Protein AF-0000000078796132 (afdb_homodimer)

Organism: Cecembia lonarensis (strain CCUG 58316 / KCTC 22772 / LW9) (NCBI:txid1225176)

Sequence (136 aa):
MKVTAIIPQELIEEAMELSKADTITEALKVALVSYIRSQKLKQIGTSIMSEPLEFKYSAQELRDLNRRMKVTAIIPQELIEEAMELSKADTITEALKVALVSYIRSQKLKQIGTSIMSEPLEFKYSAQELRDLNRR

Foldseek 3Di:
DDDDDDDDPVVQVVLCVVVVPPDSVVSVVVVVVVVVVVVVVVVVVVVCVVVVVVVVVVVVVVVVVVVD/DDDDDDDDPVVQVVLCVVVVPPDSVVSVVVVVVVVVVVVVVVVVVVVCVVVVVVVVVVVVVVVVVVVD

Solvent-accessible surface area (backbone atoms only — not comparable to full-atom values): 7249 Å² total; per-residue (Å²): 72,83,43,73,30,72,41,56,58,68,61,53,51,50,39,21,63,75,66,67,37,94,41,67,39,52,27,51,48,52,16,43,53,50,36,47,52,51,52,53,48,50,52,50,50,53,50,46,62,69,38,43,60,58,54,49,48,50,51,47,51,51,50,56,54,65,73,92,72,84,43,74,32,70,42,59,58,68,61,52,53,49,38,22,62,75,66,67,36,93,43,66,38,52,28,49,49,52,16,43,53,50,36,48,51,52,51,53,47,50,51,49,50,51,51,48,62,70,38,43,61,58,53,48,48,48,51,48,50,51,51,56,55,66,71,94

Radius of gyration: 21.9 Å; Cα contacts (8 Å, |Δi|>4): 114; chains: 2; bounding box: 31×66×57 Å

pLDDT: mean 84.92, std 14.35, range [54.41, 98.0]

InterPro domains:
  IPR019239 Bacterial antitoxin of type II TA system, VapB [PF09957] (1-43)

Structure (mmCIF, N/CA/C/O backbone):
data_AF-0000000078796132-model_v1
#
loop_
_entity.id
_entity.type
_entity.pdbx_description
1 polymer 'DUF2191 domain-containing protein'
#
loop_
_atom_site.group_PDB
_atom_site.id
_atom_site.type_symbol
_atom_site.label_atom_id
_atom_site.label_alt_id
_atom_site.label_comp_id
_atom_site.label_asym_id
_atom_site.label_entity_id
_atom_site.label_seq_id
_atom_site.pdbx_PDB_ins_code
_atom_site.Cartn_x
_atom_site.Cartn_y
_atom_site.Cartn_z
_atom_site.occupancy
_atom_site.B_iso_or_equiv
_atom_site.auth_seq_id
_atom_site.auth_comp_id
_atom_site.auth_asym_id
_atom_site.auth_atom_id
_atom_site.pdbx_PDB_model_num
ATOM 1 N N . MET A 1 1 ? 0.093 -10.633 -16.906 1 76.44 1 MET A N 1
ATOM 2 C CA . MET A 1 1 ? 1.307 -11.398 -16.656 1 76.44 1 MET A CA 1
ATOM 3 C C . MET A 1 1 ? 1.166 -12.242 -15.391 1 76.44 1 MET A C 1
ATOM 5 O O . MET A 1 1 ? 0.44 -11.859 -14.469 1 76.44 1 MET A O 1
ATOM 9 N N . LYS A 1 2 ? 1.632 -13.539 -15.594 1 86.94 2 LYS A N 1
ATOM 10 C CA . LYS A 1 2 ? 1.632 -14.398 -14.414 1 86.94 2 LYS A CA 1
ATOM 11 C C . LYS A 1 2 ? 2.873 -14.156 -13.562 1 86.94 2 LYS A C 1
ATOM 13 O O . LYS A 1 2 ? 3.992 -14.125 -14.078 1 86.94 2 LYS A O 1
ATOM 18 N N . VAL A 1 3 ? 2.66 -13.812 -12.32 1 90.12 3 VAL A N 1
ATOM 19 C CA . VAL A 1 3 ? 3.781 -13.539 -11.422 1 90.12 3 VAL A CA 1
ATOM 20 C C . VAL A 1 3 ? 3.814 -14.578 -10.305 1 90.12 3 VAL A C 1
ATOM 22 O O . VAL A 1 3 ? 2.768 -14.992 -9.805 1 90.12 3 VAL A O 1
ATOM 25 N N . THR A 1 4 ? 5.051 -15.078 -10.047 1 91.25 4 THR A N 1
ATOM 26 C CA . THR A 1 4 ? 5.258 -16.031 -8.961 1 91.25 4 THR A CA 1
ATOM 27 C C . THR A 1 4 ? 6.191 -15.453 -7.902 1 91.25 4 THR A C 1
ATOM 29 O O . THR A 1 4 ? 7.242 -14.898 -8.234 1 91.25 4 THR A O 1
ATOM 32 N N . ALA A 1 5 ? 5.723 -15.43 -6.664 1 93.56 5 ALA A N 1
ATOM 33 C CA . ALA A 1 5 ? 6.539 -14.867 -5.59 1 93.56 5 ALA A CA 1
ATOM 34 C C . ALA A 1 5 ? 6.41 -15.688 -4.312 1 93.56 5 ALA A C 1
ATOM 36 O O . ALA A 1 5 ? 5.391 -16.344 -4.09 1 93.56 5 ALA A O 1
ATOM 37 N N . ILE A 1 6 ? 7.512 -15.734 -3.539 1 93.81 6 ILE A N 1
ATOM 38 C CA . ILE A 1 6 ? 7.492 -16.359 -2.227 1 93.81 6 ILE A CA 1
ATOM 39 C C . ILE A 1 6 ? 7.098 -15.344 -1.164 1 93.81 6 ILE A C 1
ATOM 41 O O . ILE A 1 6 ? 7.902 -14.492 -0.781 1 93.81 6 ILE A O 1
ATOM 45 N N . ILE A 1 7 ? 5.832 -15.477 -0.694 1 94.56 7 ILE A N 1
ATOM 46 C CA . ILE A 1 7 ? 5.285 -14.523 0.268 1 94.56 7 ILE A CA 1
ATOM 47 C C . ILE A 1 7 ? 4.73 -15.273 1.477 1 94.56 7 ILE A C 1
ATOM 49 O O . ILE A 1 7 ? 4.051 -16.297 1.325 1 94.56 7 ILE A O 1
ATOM 53 N N . PRO A 1 8 ? 5.062 -14.828 2.637 1 94.56 8 PRO A N 1
ATOM 54 C CA . PRO A 1 8 ? 4.469 -15.453 3.822 1 94.56 8 PRO A CA 1
ATOM 55 C C . PRO A 1 8 ? 2.943 -15.484 3.768 1 94.56 8 PRO A C 1
ATOM 57 O O . PRO A 1 8 ? 2.311 -14.477 3.439 1 94.56 8 PRO A O 1
ATOM 60 N N . GLN A 1 9 ? 2.389 -16.531 4.121 1 93.75 9 GLN A N 1
ATOM 61 C CA . GLN A 1 9 ? 0.945 -16.75 4.062 1 93.75 9 GLN A CA 1
ATOM 62 C C . GLN A 1 9 ? 0.208 -15.711 4.914 1 93.75 9 GLN A C 1
ATOM 64 O O . GLN A 1 9 ? -0.885 -15.273 4.559 1 93.75 9 GLN A O 1
ATOM 69 N N . GLU A 1 10 ? 0.794 -15.359 6.047 1 95.06 10 GLU A N 1
ATOM 70 C CA . GLU A 1 10 ? 0.18 -14.414 6.973 1 95.06 10 GLU A CA 1
ATOM 71 C C . GLU A 1 10 ? -0.038 -13.055 6.309 1 95.06 10 GLU A C 1
ATOM 73 O O . GLU A 1 10 ? -1.045 -12.391 6.562 1 95.06 10 GLU A O 1
ATOM 78 N N . LEU A 1 11 ? 0.875 -12.633 5.488 1 95.88 11 LEU A N 1
ATOM 79 C CA . LEU A 1 11 ? 0.781 -11.352 4.797 1 95.88 11 LEU A CA 1
ATOM 80 C C . LEU A 1 11 ? -0.348 -11.367 3.771 1 95.88 11 LEU A C 1
ATOM 82 O O . LEU A 1 11 ? -1.087 -10.391 3.639 1 95.88 11 LEU A O 1
ATOM 86 N N . ILE A 1 12 ? -0.437 -12.469 3.17 1 95.75 12 ILE A N 1
ATOM 87 C CA . ILE A 1 12 ? -1.465 -12.633 2.148 1 95.75 12 ILE A CA 1
ATOM 88 C C . ILE A 1 12 ? -2.846 -12.625 2.799 1 95.75 12 ILE A C 1
ATOM 90 O O . ILE A 1 12 ? -3.752 -11.93 2.338 1 95.75 12 ILE A O 1
ATOM 94 N N . GLU A 1 13 ? -2.959 -13.375 3.84 1 95.5 13 GLU A N 1
ATOM 95 C CA . GLU A 1 13 ? -4.234 -13.484 4.539 1 95.5 13 GLU A CA 1
ATOM 96 C C . GLU A 1 13 ? -4.688 -12.133 5.082 1 95.5 13 GLU A C 1
ATOM 98 O O . GLU A 1 13 ? -5.859 -11.766 4.965 1 95.5 13 GLU A O 1
ATOM 103 N N . GLU A 1 14 ? -3.758 -11.469 5.609 1 97.19 14 GLU A N 1
ATOM 104 C CA . GLU A 1 14 ? -4.066 -10.156 6.176 1 97.19 14 GLU A CA 1
ATOM 105 C C . GLU A 1 14 ? -4.5 -9.18 5.086 1 97.19 14 GLU A C 1
ATOM 107 O O . GLU A 1 14 ? -5.445 -8.414 5.273 1 97.19 14 GLU A O 1
ATOM 112 N N . ALA A 1 15 ? -3.842 -9.141 4.027 1 97.62 15 ALA A N 1
ATOM 113 C CA . ALA A 1 15 ? -4.16 -8.258 2.91 1 97.62 15 ALA A CA 1
ATOM 114 C C . ALA A 1 15 ? -5.539 -8.57 2.334 1 97.62 15 ALA A C 1
ATOM 116 O O . ALA A 1 15 ? -6.285 -7.664 1.963 1 97.62 15 ALA A O 1
ATOM 117 N N . MET A 1 16 ? -5.852 -9.844 2.326 1 97.38 16 MET A N 1
ATOM 118 C CA . MET A 1 16 ? -7.156 -10.25 1.808 1 97.38 16 MET A CA 1
ATOM 119 C C . MET A 1 16 ? -8.273 -9.805 2.74 1 97.38 16 MET A C 1
ATOM 121 O O . MET A 1 16 ? -9.328 -9.352 2.285 1 97.38 16 MET A O 1
ATOM 125 N N . GLU A 1 17 ? -8.016 -9.93 3.994 1 97.06 17 GLU A N 1
ATOM 126 C CA . GLU A 1 17 ? -8.992 -9.523 4.996 1 97.06 17 GLU A CA 1
ATOM 127 C C . GLU A 1 17 ? -9.25 -8.023 4.941 1 97.06 17 GLU A C 1
ATOM 129 O O . GLU A 1 17 ? -10.398 -7.582 4.941 1 97.06 17 GLU A O 1
ATOM 134 N N . LEU A 1 18 ? -8.234 -7.281 4.848 1 96.75 18 LEU A N 1
ATOM 135 C CA . LEU A 1 18 ? -8.328 -5.824 4.871 1 96.75 18 LEU A CA 1
ATOM 136 C C . LEU A 1 18 ? -8.938 -5.297 3.576 1 96.75 18 LEU A C 1
ATOM 138 O O . LEU A 1 18 ? -9.688 -4.316 3.59 1 96.75 18 LEU A O 1
ATOM 142 N N . SER A 1 19 ? -8.625 -5.887 2.477 1 97.12 19 SER A N 1
ATOM 143 C CA . SER A 1 19 ? -9.094 -5.418 1.175 1 97.12 19 SER A CA 1
ATOM 144 C C . SER A 1 19 ? -10.445 -6.031 0.821 1 97.12 19 SER A C 1
ATOM 146 O O . SER A 1 19 ? -11.102 -5.586 -0.119 1 97.12 19 SER A O 1
ATOM 148 N N . LYS A 1 20 ? -10.789 -7.059 1.54 1 97.62 20 LYS A N 1
ATOM 149 C CA . LYS A 1 20 ? -12 -7.828 1.253 1 97.62 20 LYS A CA 1
ATOM 150 C C . LYS A 1 20 ? -11.93 -8.469 -0.131 1 97.62 20 LYS A C 1
ATOM 152 O O . LYS A 1 20 ? -12.93 -8.531 -0.845 1 97.62 20 LYS A O 1
ATOM 157 N N . ALA A 1 21 ? -10.758 -8.789 -0.519 1 96.75 21 ALA A N 1
ATOM 158 C CA . ALA A 1 21 ? -10.555 -9.445 -1.807 1 96.75 21 ALA A CA 1
ATOM 159 C C . ALA A 1 21 ? -10.891 -10.93 -1.726 1 96.75 21 ALA A C 1
ATOM 161 O O . ALA A 1 21 ? -10.586 -11.594 -0.727 1 96.75 21 ALA A O 1
ATOM 162 N N . ASP A 1 22 ? -11.352 -11.547 -2.781 1 95.56 22 ASP A N 1
ATOM 163 C CA . ASP A 1 22 ? -11.734 -12.953 -2.82 1 95.56 22 ASP A CA 1
ATOM 164 C C . ASP A 1 22 ? -10.586 -13.812 -3.342 1 95.56 22 ASP A C 1
ATOM 166 O O . ASP A 1 22 ? -10.562 -15.023 -3.119 1 95.56 22 ASP A O 1
ATOM 170 N N . THR A 1 23 ? -9.68 -13.109 -4.012 1 95.81 23 THR A N 1
ATOM 171 C CA . THR A 1 23 ? -8.578 -13.867 -4.598 1 95.81 23 THR A CA 1
ATOM 172 C C . THR A 1 23 ? -7.238 -13.227 -4.258 1 95.81 23 THR A C 1
ATOM 174 O O . THR A 1 23 ? -7.176 -12.031 -3.957 1 95.81 23 THR A O 1
ATOM 177 N N . ILE A 1 24 ? -6.289 -14.008 -4.387 1 93.69 24 ILE A N 1
ATOM 178 C CA . ILE A 1 24 ? -4.922 -13.555 -4.141 1 93.69 24 ILE A CA 1
ATOM 179 C C . ILE A 1 24 ? -4.535 -12.5 -5.168 1 93.69 24 ILE A C 1
ATOM 181 O O . ILE A 1 24 ? -3.91 -11.492 -4.828 1 93.69 24 ILE A O 1
ATOM 185 N N . THR A 1 25 ? -4.922 -12.734 -6.359 1 95.12 25 THR A N 1
ATOM 186 C CA . THR A 1 25 ? -4.641 -11.805 -7.445 1 95.12 25 THR A CA 1
ATOM 187 C C . THR A 1 25 ? -5.203 -10.422 -7.133 1 95.12 25 THR A C 1
ATOM 189 O O . THR A 1 25 ? -4.516 -9.414 -7.309 1 95.12 25 THR A O 1
ATOM 192 N N . GLU A 1 26 ? -6.422 -10.398 -6.66 1 96.31 26 GLU A N 1
ATOM 193 C CA . GLU A 1 26 ? -7.074 -9.133 -6.336 1 96.31 26 GLU A CA 1
ATOM 194 C C . GLU A 1 26 ? 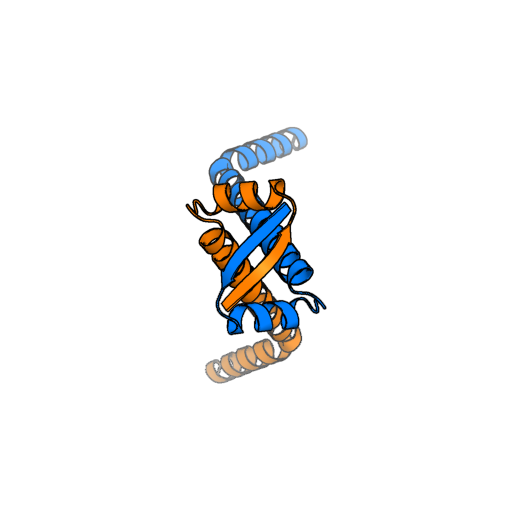-6.375 -8.43 -5.176 1 96.31 26 GLU A C 1
ATOM 196 O O . GLU A 1 26 ? -6.172 -7.215 -5.207 1 96.31 26 GLU A O 1
ATOM 201 N N . ALA A 1 27 ? -6.012 -9.125 -4.176 1 97.06 27 ALA A N 1
ATOM 202 C CA . ALA A 1 27 ? -5.332 -8.57 -3.006 1 97.06 27 ALA A CA 1
ATOM 203 C C . ALA A 1 27 ? -3.984 -7.965 -3.393 1 97.06 27 ALA A C 1
ATOM 205 O O . ALA A 1 27 ?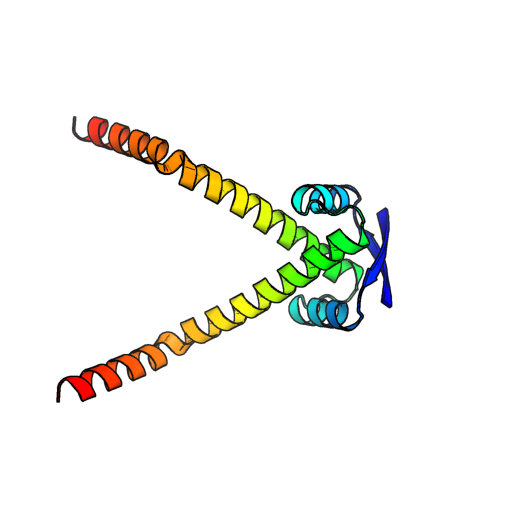 -3.641 -6.871 -2.943 1 97.06 27 ALA A O 1
ATOM 206 N N . LEU A 1 28 ? -3.258 -8.656 -4.219 1 96.62 28 LEU A N 1
ATOM 207 C CA . LEU A 1 28 ? -1.949 -8.188 -4.66 1 96.62 28 LEU A CA 1
ATOM 208 C C . LEU A 1 28 ? -2.082 -6.941 -5.523 1 96.62 28 LEU A C 1
ATOM 210 O O . LEU A 1 28 ? -1.296 -6 -5.383 1 96.62 28 LEU A O 1
ATOM 214 N N . LYS A 1 29 ? -3.074 -6.977 -6.352 1 96.75 29 LYS A N 1
ATOM 215 C CA . LYS A 1 29 ? -3.299 -5.824 -7.215 1 96.75 29 LYS A CA 1
ATOM 216 C C . LYS A 1 29 ? -3.617 -4.578 -6.391 1 96.75 29 LYS A C 1
ATOM 218 O O . LYS A 1 29 ? -3.072 -3.502 -6.648 1 96.75 29 LYS A O 1
ATOM 223 N N . VAL A 1 30 ? -4.473 -4.773 -5.434 1 97.25 30 VAL A N 1
ATOM 224 C CA . VAL A 1 30 ? -4.867 -3.658 -4.582 1 97.25 30 VAL A CA 1
ATOM 225 C C . VAL A 1 30 ? -3.648 -3.119 -3.838 1 97.25 30 VAL A C 1
ATOM 227 O O . VAL A 1 30 ? -3.461 -1.905 -3.738 1 97.25 30 VAL A O 1
ATOM 230 N N . ALA A 1 31 ? -2.859 -4.016 -3.342 1 98 31 ALA A N 1
ATOM 231 C CA . ALA A 1 31 ? -1.665 -3.637 -2.592 1 98 31 ALA A CA 1
ATOM 232 C C . ALA A 1 31 ? -0.677 -2.883 -3.477 1 98 31 ALA A C 1
ATOM 234 O O . ALA A 1 31 ? -0.133 -1.853 -3.072 1 98 31 ALA A O 1
ATOM 235 N N . LEU A 1 32 ? -0.505 -3.312 -4.664 1 97.69 32 LEU A N 1
ATOM 236 C CA . LEU A 1 32 ? 0.436 -2.711 -5.605 1 97.69 32 LEU A CA 1
ATOM 237 C C . LEU A 1 32 ? -0.033 -1.325 -6.031 1 97.69 32 LEU A C 1
ATOM 239 O O . LEU A 1 32 ? 0.749 -0.371 -6.023 1 97.69 32 LEU A O 1
ATOM 243 N N . VAL A 1 33 ? -1.29 -1.28 -6.379 1 97.81 33 VAL A N 1
ATOM 244 C CA . VAL A 1 33 ? -1.854 -0.011 -6.828 1 97.81 33 VAL A CA 1
ATOM 245 C C . VAL A 1 33 ? -1.77 1.017 -5.699 1 97.81 33 VAL A C 1
ATOM 247 O O . VAL A 1 33 ? -1.387 2.166 -5.93 1 97.81 33 VAL A O 1
ATOM 250 N N . SER A 1 34 ? -2.107 0.595 -4.504 1 97.69 34 SER A N 1
ATOM 251 C CA . SER A 1 34 ? -2.059 1.472 -3.34 1 97.69 34 SER A CA 1
ATOM 252 C C . SER A 1 34 ? -0.639 1.961 -3.076 1 97.69 34 SER A C 1
ATOM 254 O O . SER A 1 34 ? -0.428 3.139 -2.777 1 97.69 34 SER A O 1
ATOM 256 N N . TYR A 1 35 ? 0.312 1.062 -3.141 1 97.69 35 TYR A N 1
ATOM 257 C CA . TYR A 1 35 ? 1.718 1.383 -2.922 1 97.69 35 TYR A CA 1
ATOM 258 C C . TYR A 1 35 ? 2.217 2.383 -3.955 1 97.69 35 TYR A C 1
ATOM 260 O O . TYR A 1 35 ? 2.865 3.373 -3.609 1 97.69 35 TYR A O 1
ATOM 268 N N . ILE A 1 36 ? 1.896 2.148 -5.188 1 97.5 36 ILE A N 1
ATOM 269 C CA . ILE A 1 36 ? 2.338 3.02 -6.27 1 97.5 36 ILE A CA 1
ATOM 270 C C . ILE A 1 36 ? 1.743 4.414 -6.09 1 97.5 36 ILE A C 1
ATOM 272 O O . ILE A 1 36 ? 2.447 5.418 -6.219 1 97.5 36 ILE A O 1
ATOM 276 N N . ARG A 1 37 ? 0.48 4.453 -5.805 1 96.5 37 ARG A N 1
ATOM 277 C CA . ARG A 1 37 ? -0.193 5.727 -5.578 1 96.5 37 ARG A CA 1
ATOM 278 C C . ARG A 1 37 ? 0.443 6.484 -4.414 1 96.5 37 ARG A C 1
ATOM 280 O O . ARG A 1 37 ? 0.695 7.684 -4.512 1 96.5 37 ARG A O 1
ATOM 287 N N . SER A 1 38 ? 0.673 5.82 -3.322 1 95.81 38 SER A N 1
ATOM 288 C CA . SER A 1 38 ? 1.265 6.426 -2.133 1 95.81 38 SER A CA 1
ATOM 289 C C . SER A 1 38 ? 2.652 6.988 -2.43 1 95.81 38 SER A C 1
ATOM 291 O O . SER A 1 38 ? 3.004 8.07 -1.956 1 95.81 38 SER A O 1
ATOM 293 N N . GLN A 1 39 ? 3.398 6.203 -3.188 1 95.62 39 GLN A N 1
ATOM 294 C CA . GLN A 1 39 ? 4.75 6.645 -3.521 1 95.62 39 GLN A CA 1
ATOM 295 C C . GLN A 1 39 ? 4.723 7.863 -4.441 1 95.62 39 GLN A C 1
ATOM 297 O O . GLN A 1 39 ? 5.547 8.766 -4.301 1 95.62 39 GLN A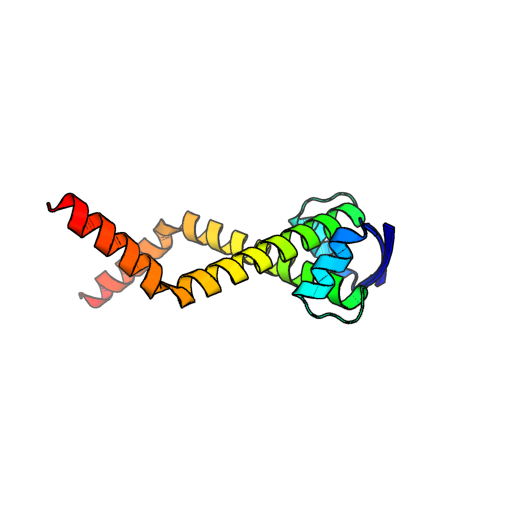 O 1
ATOM 302 N N . LYS A 1 40 ? 3.828 7.891 -5.352 1 94 40 LYS A N 1
ATOM 303 C CA . LYS A 1 40 ? 3.691 9.023 -6.262 1 94 40 LYS A CA 1
ATOM 304 C C . LYS A 1 40 ? 3.27 10.281 -5.508 1 94 40 LYS A C 1
ATOM 306 O O . LYS A 1 40 ? 3.764 11.375 -5.793 1 94 40 LYS A O 1
ATOM 311 N N . LEU A 1 41 ? 2.428 10.078 -4.523 1 92.12 41 LEU A N 1
ATOM 312 C CA . LEU A 1 41 ? 1.997 11.195 -3.697 1 92.12 41 LEU A CA 1
ATOM 313 C C . LEU A 1 41 ? 3.148 11.727 -2.848 1 92.12 41 LEU A C 1
ATOM 315 O O . LEU A 1 41 ? 3.295 12.938 -2.672 1 92.12 41 LEU A O 1
ATOM 319 N N . LYS A 1 42 ? 3.84 10.82 -2.332 1 91.69 42 LYS A N 1
ATOM 320 C CA . LYS A 1 42 ? 5 11.188 -1.528 1 91.69 42 LYS A CA 1
ATOM 321 C C . LYS A 1 42 ? 5.996 12.008 -2.346 1 91.69 42 LYS A C 1
ATOM 323 O O . LYS A 1 42 ? 6.586 12.969 -1.838 1 91.69 42 LYS A O 1
ATOM 328 N N . GLN A 1 43 ? 6.133 11.641 -3.541 1 90.31 43 GLN A N 1
ATOM 329 C CA . GLN A 1 43 ? 7.062 12.344 -4.422 1 90.31 43 GLN A CA 1
ATOM 330 C C . GLN A 1 43 ? 6.574 13.758 -4.727 1 90.31 43 GLN A C 1
ATOM 332 O O . GLN A 1 43 ? 7.371 14.695 -4.793 1 90.31 43 GLN A O 1
ATOM 337 N N . ILE A 1 44 ? 5.27 13.844 -4.902 1 85.62 44 ILE A N 1
ATOM 338 C CA . ILE A 1 44 ? 4.656 15.141 -5.152 1 85.62 44 ILE A CA 1
ATOM 339 C C . ILE A 1 44 ? 4.797 16.016 -3.914 1 85.62 44 ILE A C 1
ATOM 341 O O . ILE A 1 44 ? 5.137 17.203 -4.02 1 85.62 44 ILE A O 1
ATOM 345 N N . GLY A 1 45 ? 4.523 15.453 -2.771 1 80.62 45 GLY A N 1
ATOM 346 C CA . GLY A 1 45 ? 4.652 16.203 -1.528 1 80.62 45 GLY A CA 1
ATOM 347 C C . GLY A 1 45 ? 6.059 16.703 -1.276 1 80.62 45 GLY A C 1
ATOM 348 O O . GLY A 1 45 ? 6.254 17.859 -0.902 1 80.62 45 GLY A O 1
ATOM 349 N N . THR A 1 46 ? 6.988 15.93 -1.546 1 83.12 46 THR A N 1
ATOM 350 C CA . THR A 1 46 ? 8.391 16.281 -1.347 1 83.12 46 THR A CA 1
ATOM 351 C C . THR A 1 46 ? 8.812 17.391 -2.309 1 83.12 46 THR A C 1
ATOM 353 O O . THR A 1 46 ? 9.594 18.266 -1.944 1 83.12 46 THR A O 1
ATOM 356 N N . SER A 1 47 ? 8.25 17.344 -3.459 1 80.81 47 SER A N 1
ATOM 357 C CA . SER A 1 47 ? 8.555 18.359 -4.461 1 80.81 47 SER A CA 1
ATOM 358 C C . SER A 1 47 ? 7.922 19.703 -4.098 1 80.81 47 SER A C 1
ATOM 360 O O . SER A 1 47 ? 8.539 20.75 -4.281 1 80.81 47 SER A O 1
ATOM 362 N N . ILE A 1 48 ? 6.703 19.594 -3.662 1 74.25 48 ILE A N 1
ATOM 363 C CA . ILE A 1 48 ? 5.977 20.797 -3.266 1 74.25 48 ILE A CA 1
ATOM 364 C C . ILE A 1 48 ? 6.621 21.391 -2.021 1 74.25 48 ILE A C 1
ATOM 366 O O . ILE A 1 48 ? 6.777 22.609 -1.928 1 74.25 48 ILE A O 1
ATOM 370 N N . MET A 1 49 ? 6.961 20.531 -1.12 1 70.81 49 MET A N 1
ATOM 371 C CA . MET A 1 49 ? 7.605 21 0.105 1 70.81 49 MET A CA 1
ATOM 372 C C . MET A 1 49 ? 8.969 21.609 -0.195 1 70.81 49 MET A C 1
ATOM 374 O O . MET A 1 49 ? 9.406 22.531 0.488 1 70.81 49 MET A O 1
ATOM 378 N N . SER A 1 50 ? 9.492 20.969 -1.106 1 66.69 50 SER A N 1
ATOM 379 C CA . SER A 1 50 ? 10.805 21.469 -1.486 1 66.69 50 SER A CA 1
ATOM 380 C C . SER A 1 50 ? 10.703 22.766 -2.275 1 66.69 50 SER A C 1
ATOM 382 O O . SER A 1 50 ? 11.656 23.547 -2.326 1 66.69 50 SER A O 1
ATOM 384 N N . GLU A 1 51 ? 9.625 22.875 -2.902 1 62.97 51 GLU A N 1
ATOM 385 C CA . GLU A 1 51 ? 9.445 24.109 -3.65 1 62.97 51 GLU A CA 1
ATOM 386 C C . GLU A 1 51 ? 8.5 25.062 -2.918 1 62.97 51 GLU A C 1
ATOM 388 O O . GLU A 1 51 ? 7.504 25.516 -3.484 1 62.97 51 GLU A O 1
ATOM 393 N N . PRO A 1 52 ? 8.398 24.922 -1.638 1 59.12 52 PRO A N 1
ATOM 394 C CA . PRO A 1 52 ? 7.527 25.828 -0.887 1 59.12 52 PRO A CA 1
ATOM 395 C C . PRO A 1 52 ? 7.68 27.281 -1.321 1 59.12 52 PRO A C 1
ATOM 397 O O . PRO A 1 52 ? 6.695 28.031 -1.354 1 59.12 52 PRO A O 1
ATOM 400 N N . LEU A 1 53 ? 8.805 27.578 -1.657 1 58.47 53 LEU A N 1
ATOM 401 C CA . LEU A 1 53 ? 9.172 28.953 -1.978 1 58.47 53 LEU A CA 1
ATOM 402 C C . LEU A 1 53 ? 8.445 29.438 -3.229 1 58.47 53 LEU A C 1
ATOM 404 O O . LEU A 1 53 ? 7.992 30.578 -3.289 1 58.47 53 LEU A O 1
ATOM 408 N N . GLU A 1 54 ? 8.383 28.547 -4.176 1 56.59 54 GLU A N 1
ATOM 409 C CA . GLU A 1 54 ? 7.777 28.969 -5.43 1 56.59 54 GLU A CA 1
ATOM 410 C C . GLU A 1 54 ? 6.273 29.172 -5.27 1 56.59 54 GLU A C 1
ATOM 412 O O . GLU A 1 54 ? 5.703 30.109 -5.836 1 56.59 54 GLU A O 1
ATOM 417 N N . PHE A 1 55 ? 5.742 28.281 -4.449 1 60.09 55 PHE A N 1
ATOM 418 C CA . PHE A 1 55 ? 4.316 28.453 -4.203 1 60.09 55 PHE A CA 1
ATOM 419 C C . PHE A 1 55 ? 4.047 29.734 -3.424 1 60.09 55 PHE A C 1
ATOM 421 O O . PHE A 1 55 ? 3.086 30.453 -3.709 1 60.09 55 PHE A O 1
ATOM 428 N N . LYS A 1 56 ? 4.945 29.938 -2.549 1 60.25 56 LYS A N 1
ATOM 429 C CA . LYS A 1 56 ? 4.859 31.188 -1.792 1 60.25 56 LYS A CA 1
ATOM 430 C C . LYS A 1 56 ? 5.062 32.406 -2.699 1 60.25 56 LYS A C 1
ATOM 432 O O . LYS A 1 56 ? 4.355 33.406 -2.576 1 60.25 56 LYS A O 1
ATOM 437 N N . TYR A 1 57 ? 5.902 32.219 -3.547 1 59.69 57 TYR A N 1
ATOM 438 C CA . TYR A 1 57 ? 6.191 33.344 -4.449 1 59.69 57 TYR A CA 1
ATOM 439 C C . TYR A 1 57 ? 5.027 33.594 -5.406 1 59.69 57 TYR A C 1
ATOM 441 O O . TYR A 1 57 ? 4.652 34.719 -5.656 1 59.69 57 TYR A O 1
ATOM 449 N N . SER A 1 58 ? 4.441 32.531 -5.777 1 63.28 58 SER A N 1
ATOM 450 C CA . SER A 1 58 ? 3.318 32.656 -6.695 1 63.28 58 SER A CA 1
ATOM 451 C C . SER A 1 58 ? 2.088 33.219 -5.984 1 63.28 58 SER A C 1
ATOM 453 O O . SER A 1 58 ? 1.385 34.094 -6.52 1 63.28 58 SER A O 1
ATOM 455 N N . ALA A 1 59 ? 1.906 32.688 -4.773 1 66.69 59 ALA A N 1
ATOM 456 C CA . ALA A 1 59 ? 0.804 33.219 -3.965 1 66.69 59 ALA A CA 1
ATOM 457 C C . ALA A 1 59 ? 1.015 34.688 -3.621 1 66.69 59 ALA A C 1
ATOM 459 O O . ALA A 1 59 ? 0.073 35.469 -3.662 1 66.69 59 ALA A O 1
ATOM 460 N N . GLN A 1 60 ? 2.184 35.031 -3.363 1 64.56 60 GLN A N 1
ATOM 461 C CA . GLN A 1 60 ? 2.541 36.406 -3.088 1 64.56 60 GLN A CA 1
ATOM 462 C C . GLN A 1 60 ? 2.367 37.281 -4.328 1 64.56 60 GLN A C 1
ATOM 464 O O . GLN A 1 60 ? 1.86 38.406 -4.242 1 64.56 60 GLN A O 1
ATOM 469 N N . GLU A 1 61 ? 2.689 36.75 -5.387 1 64.38 61 GLU A N 1
ATOM 470 C CA . GLU A 1 61 ? 2.539 37.5 -6.641 1 64.38 61 GLU A CA 1
ATOM 471 C C . GLU A 1 61 ? 1.068 37.719 -6.977 1 64.38 61 GLU A C 1
ATOM 473 O O . GLU A 1 61 ? 0.687 38.781 -7.445 1 64.38 61 GLU A O 1
ATOM 478 N N . LEU A 1 62 ? 0.347 36.719 -6.652 1 64.88 62 LEU A N 1
ATOM 479 C CA . LEU A 1 62 ? -1.086 36.844 -6.902 1 64.88 62 LEU A CA 1
ATOM 480 C C . LEU A 1 62 ? -1.734 37.812 -5.914 1 64.88 62 LEU A C 1
ATOM 482 O O . LEU A 1 62 ? -2.605 38.594 -6.285 1 64.88 62 LEU A O 1
ATOM 486 N N . ARG A 1 63 ? -1.279 37.75 -4.703 1 74.19 63 ARG A N 1
ATOM 487 C CA . ARG A 1 63 ? -1.764 38.688 -3.686 1 74.19 63 ARG A CA 1
ATOM 488 C C . ARG A 1 63 ? -1.358 40.125 -4.016 1 74.19 63 ARG A C 1
ATOM 490 O O . ARG A 1 63 ? -2.158 41.062 -3.863 1 74.19 63 ARG A O 1
ATOM 497 N N . ASP A 1 64 ? -0.234 40.344 -4.477 1 72 64 ASP A N 1
ATOM 498 C CA . ASP A 1 64 ? 0.262 41.688 -4.844 1 72 64 ASP A CA 1
ATOM 499 C C . ASP A 1 64 ? -0.491 42.219 -6.051 1 72 64 ASP A C 1
ATOM 501 O O . ASP A 1 64 ? -0.72 43.438 -6.148 1 72 64 ASP A O 1
ATOM 505 N N . LEU A 1 65 ? -0.881 41.344 -6.855 1 68.81 65 LEU A N 1
ATOM 506 C CA . LEU A 1 65 ? -1.646 41.75 -8.031 1 68.81 65 LEU A CA 1
ATOM 507 C C . LEU A 1 65 ? -3.062 42.156 -7.645 1 68.81 65 LEU A C 1
ATOM 509 O O . LEU A 1 65 ? -3.611 43.125 -8.203 1 68.81 65 LEU A O 1
ATOM 513 N N . ASN A 1 66 ? -3.555 41.5 -6.684 1 69.25 66 ASN A N 1
ATOM 514 C CA . ASN A 1 66 ? -4.902 41.812 -6.227 1 69.25 66 ASN A CA 1
ATOM 515 C C . ASN A 1 66 ? -4.914 43.062 -5.336 1 69.25 66 ASN A C 1
ATOM 517 O O . ASN A 1 66 ? -5.961 43.688 -5.148 1 69.25 66 ASN A O 1
ATOM 521 N N . ARG A 1 67 ? -3.857 43.312 -4.727 1 67.94 67 ARG A N 1
ATOM 522 C CA . ARG A 1 67 ? -3.75 44.531 -3.914 1 67.94 67 ARG A CA 1
ATOM 523 C C . ARG A 1 67 ? -3.635 45.75 -4.793 1 67.94 67 ARG A C 1
ATOM 525 O O . ARG A 1 67 ? -3.949 46.875 -4.355 1 67.94 67 ARG A O 1
ATOM 532 N N . ARG A 1 68 ? -3.27 45.438 -5.977 1 54.41 68 ARG A N 1
ATOM 533 C CA . ARG A 1 68 ? -3.377 46.625 -6.84 1 54.41 68 ARG A CA 1
ATOM 534 C C . ARG A 1 68 ? -4.812 46.812 -7.324 1 54.41 68 ARG A C 1
ATOM 536 O O . ARG A 1 68 ? -5.527 45.844 -7.559 1 54.41 68 ARG A O 1
ATOM 543 N N . MET B 1 1 ? 5.457 -18.922 1.606 1 76.81 1 MET B N 1
ATOM 544 C CA . MET B 1 1 ? 4.457 -19.484 0.704 1 76.81 1 MET B CA 1
ATOM 545 C C . MET B 1 1 ? 4.641 -18.953 -0.712 1 76.81 1 MET B C 1
ATOM 547 O O . MET B 1 1 ? 5.109 -17.828 -0.901 1 76.81 1 MET B O 1
ATOM 551 N N . LYS B 1 2 ? 4.547 -19.984 -1.655 1 87.25 2 LYS B N 1
ATOM 552 C CA . LYS B 1 2 ? 4.621 -19.562 -3.051 1 87.25 2 LYS B CA 1
ATOM 553 C C . LYS B 1 2 ? 3.264 -19.062 -3.545 1 87.25 2 LYS B C 1
ATOM 555 O O . LYS B 1 2 ? 2.244 -19.734 -3.348 1 87.25 2 LYS B O 1
ATOM 560 N N . VAL B 1 3 ? 3.221 -17.844 -4.02 1 90.06 3 VAL B N 1
ATOM 561 C CA . VAL B 1 3 ? 1.967 -17.281 -4.496 1 90.06 3 VAL B CA 1
ATOM 562 C C . VAL B 1 3 ? 2.057 -17.016 -6 1 90.06 3 VAL B C 1
ATOM 564 O O . VAL B 1 3 ? 3.102 -16.594 -6.5 1 90.06 3 VAL B O 1
ATOM 567 N N . THR B 1 4 ? 0.968 -17.406 -6.695 1 91.38 4 THR B N 1
ATOM 568 C CA . THR B 1 4 ? 0.87 -17.156 -8.125 1 91.38 4 THR B CA 1
ATOM 569 C C . THR B 1 4 ? -0.309 -16.25 -8.438 1 91.38 4 THR B C 1
ATOM 571 O O . THR B 1 4 ? -1.414 -16.453 -7.934 1 91.38 4 THR B O 1
ATOM 574 N N . ALA B 1 5 ? -0.025 -15.148 -9.125 1 93.5 5 ALA B N 1
ATOM 575 C CA . ALA B 1 5 ? -1.087 -14.195 -9.438 1 93.5 5 ALA B CA 1
ATOM 576 C C . ALA B 1 5 ? -0.918 -13.633 -10.844 1 93.5 5 ALA B C 1
ATOM 578 O O . ALA B 1 5 ? 0.197 -13.578 -11.367 1 93.5 5 ALA B O 1
ATOM 579 N N . ILE B 1 6 ? -2.049 -13.328 -11.484 1 93.81 6 ILE B N 1
ATOM 580 C CA . ILE B 1 6 ? -2.035 -12.664 -12.781 1 93.81 6 ILE B CA 1
ATOM 581 C C . ILE B 1 6 ? -2.043 -11.148 -12.586 1 93.81 6 ILE B C 1
ATOM 583 O O . ILE B 1 6 ? -3.08 -10.562 -12.266 1 93.81 6 ILE B O 1
ATOM 587 N N . ILE B 1 7 ? -0.854 -10.547 -12.812 1 94.56 7 ILE B N 1
ATOM 588 C CA . ILE B 1 7 ? -0.689 -9.117 -12.586 1 94.56 7 ILE B CA 1
ATOM 589 C C . ILE B 1 7 ? -0.123 -8.461 -13.844 1 94.56 7 ILE B C 1
ATOM 591 O O . ILE B 1 7 ? 0.812 -8.984 -14.461 1 94.56 7 ILE B O 1
ATOM 595 N N . PRO B 1 8 ? -0.706 -7.375 -14.242 1 94.5 8 PRO B N 1
ATOM 596 C CA . PRO B 1 8 ? -0.13 -6.656 -15.383 1 94.5 8 PRO B CA 1
ATOM 597 C C . PRO B 1 8 ? 1.35 -6.336 -15.188 1 94.5 8 PRO B C 1
ATOM 599 O O . PRO B 1 8 ? 1.748 -5.859 -14.125 1 94.5 8 PRO B O 1
ATOM 602 N N . GLN B 1 9 ? 2.098 -6.527 -16.156 1 93.75 9 GLN B N 1
ATOM 603 C CA . GLN B 1 9 ? 3.541 -6.324 -16.109 1 93.75 9 GLN B CA 1
ATOM 604 C C . GLN B 1 9 ? 3.883 -4.883 -15.734 1 93.75 9 GLN B C 1
ATOM 606 O O . GLN B 1 9 ? 4.867 -4.633 -15.031 1 93.75 9 GLN B O 1
ATOM 611 N N . GLU B 1 10 ? 3.096 -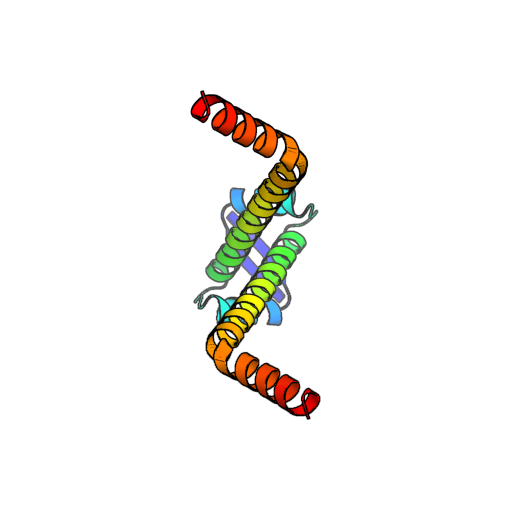3.953 -16.234 1 95 10 GLU B N 1
ATOM 612 C CA . GLU B 1 10 ? 3.33 -2.533 -15.984 1 95 10 GLU B CA 1
ATOM 613 C C . GLU B 1 10 ? 3.283 -2.217 -14.492 1 95 10 GLU B C 1
ATOM 615 O O . GLU B 1 10 ? 4.055 -1.389 -14.008 1 95 10 GLU B O 1
ATOM 620 N N . LEU B 1 11 ? 2.404 -2.846 -13.766 1 95.88 11 LEU B N 1
ATOM 621 C CA . LEU B 1 11 ? 2.262 -2.627 -12.336 1 95.88 11 LEU B CA 1
ATOM 622 C C . LEU B 1 11 ? 3.479 -3.152 -11.578 1 95.88 11 LEU B C 1
ATOM 624 O O . LEU B 1 11 ? 3.961 -2.51 -10.641 1 95.88 11 LEU B O 1
ATOM 628 N N . ILE B 1 12 ? 3.922 -4.234 -12.055 1 95.75 12 ILE B N 1
ATOM 629 C CA . ILE B 1 12 ? 5.078 -4.863 -11.422 1 95.75 12 ILE B CA 1
ATOM 630 C C . ILE B 1 12 ? 6.32 -4.004 -11.648 1 95.75 12 ILE B C 1
ATOM 632 O O . ILE B 1 12 ? 7.074 -3.736 -10.711 1 95.75 12 ILE B O 1
ATOM 636 N N . GLU B 1 13 ? 6.477 -3.592 -12.859 1 95.5 13 GLU B N 1
ATOM 637 C CA . GLU B 1 13 ? 7.641 -2.789 -13.219 1 95.5 13 GLU B CA 1
ATOM 638 C C . GLU B 1 13 ? 7.664 -1.475 -12.445 1 95.5 13 GLU B C 1
ATOM 640 O O . GLU B 1 13 ? 8.711 -1.062 -11.945 1 95.5 13 GLU B O 1
ATOM 645 N N . GLU B 1 14 ? 6.535 -0.908 -12.359 1 97.12 14 GLU B N 1
ATOM 646 C CA . GLU B 1 14 ? 6.43 0.36 -11.641 1 97.12 14 GLU B CA 1
ATOM 647 C C . GLU B 1 14 ? 6.734 0.183 -10.156 1 97.12 14 GLU B C 1
ATOM 649 O O . GLU B 1 14 ? 7.426 1.009 -9.555 1 97.12 14 GLU B O 1
ATOM 654 N N . ALA B 1 15 ? 6.234 -0.795 -9.562 1 97.62 15 ALA B N 1
ATOM 655 C CA . ALA B 1 15 ? 6.457 -1.081 -8.148 1 97.62 15 ALA B CA 1
ATOM 656 C C . ALA B 1 15 ? 7.934 -1.362 -7.871 1 97.62 15 ALA B C 1
ATOM 658 O O . ALA B 1 15 ? 8.469 -0.939 -6.844 1 97.62 15 ALA B O 1
ATOM 659 N N . MET B 1 16 ? 8.555 -2.021 -8.812 1 97.38 16 MET B N 1
ATOM 660 C CA . MET B 1 16 ? 9.977 -2.328 -8.656 1 97.38 16 MET B CA 1
ATOM 661 C C . MET B 1 16 ? 10.82 -1.061 -8.742 1 97.38 16 MET B C 1
ATOM 663 O O . MET B 1 16 ? 11.773 -0.892 -7.98 1 97.38 16 MET B O 1
ATOM 667 N N . GLU B 1 17 ? 10.438 -0.224 -9.641 1 97.06 17 GLU B N 1
ATOM 668 C CA . GLU B 1 17 ? 11.156 1.036 -9.82 1 97.06 17 GLU B CA 1
ATOM 669 C C . GLU B 1 17 ? 11.023 1.922 -8.578 1 97.06 17 GLU B C 1
ATOM 671 O O . GLU B 1 17 ? 12.023 2.467 -8.102 1 97.06 17 GLU B O 1
ATOM 676 N N . LEU B 1 18 ? 9.875 2.023 -8.078 1 96.81 18 LEU B N 1
ATOM 677 C CA . LEU B 1 18 ? 9.602 2.898 -6.941 1 96.81 18 LEU B CA 1
ATOM 678 C C . LEU B 1 18 ? 10.219 2.346 -5.664 1 96.81 18 LEU B C 1
ATOM 680 O O . LEU B 1 18 ? 10.688 3.107 -4.816 1 96.81 18 LEU B O 1
ATOM 684 N N . SER B 1 19 ? 10.203 1.066 -5.484 1 97.12 19 SER B N 1
ATOM 685 C CA . SER B 1 19 ? 10.695 0.437 -4.266 1 97.12 19 SER B CA 1
ATOM 686 C C . SER B 1 19 ? 12.188 0.147 -4.359 1 97.12 19 SER B C 1
ATOM 688 O O . SER B 1 19 ? 12.828 -0.17 -3.355 1 97.12 19 SER B O 1
ATOM 690 N N . LYS B 1 20 ? 12.688 0.207 -5.551 1 97.69 20 LYS B N 1
ATOM 691 C CA . LYS B 1 20 ? 14.07 -0.156 -5.828 1 97.69 20 LYS B CA 1
ATOM 692 C C . LYS B 1 20 ? 14.336 -1.62 -5.488 1 97.69 20 LYS B C 1
ATOM 694 O O . LYS B 1 20 ? 15.398 -1.961 -4.969 1 97.69 20 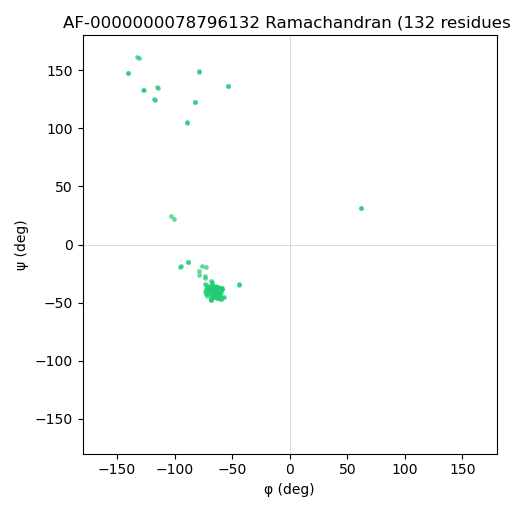LYS B O 1
ATOM 699 N N . ALA B 1 21 ? 13.352 -2.387 -5.648 1 96.75 21 ALA B N 1
ATOM 700 C CA . ALA B 1 21 ? 13.477 -3.82 -5.398 1 96.75 21 ALA B CA 1
ATOM 701 C C . ALA B 1 21 ? 14.156 -4.523 -6.562 1 96.75 21 ALA B C 1
ATOM 703 O O . ALA B 1 21 ? 13.914 -4.199 -7.727 1 96.75 21 ALA B O 1
ATOM 704 N N . ASP B 1 22 ? 14.906 -5.59 -6.328 1 95.62 22 ASP B N 1
ATOM 705 C CA . ASP B 1 22 ? 15.625 -6.332 -7.352 1 95.62 22 ASP B CA 1
ATOM 706 C C . ASP B 1 22 ? 14.812 -7.523 -7.852 1 95.62 22 ASP B C 1
ATOM 708 O O . ASP B 1 22 ? 15.07 -8.047 -8.938 1 95.62 22 ASP B O 1
ATOM 712 N N . THR B 1 23 ? 13.836 -7.859 -7.02 1 95.81 23 THR B N 1
ATOM 713 C CA . THR B 1 23 ? 13.039 -9.023 -7.391 1 95.81 23 THR B CA 1
ATOM 714 C C . THR B 1 23 ? 11.547 -8.727 -7.266 1 95.81 23 THR B C 1
ATOM 716 O O . THR B 1 23 ? 11.148 -7.824 -6.527 1 95.81 23 THR B O 1
ATOM 719 N N . ILE B 1 24 ? 10.844 -9.523 -7.906 1 93.69 24 ILE B N 1
ATOM 720 C CA . ILE B 1 24 ? 9.391 -9.422 -7.879 1 93.69 24 ILE B CA 1
ATOM 721 C C . ILE B 1 24 ? 8.883 -9.711 -6.469 1 93.69 24 ILE B C 1
ATOM 723 O O . ILE B 1 24 ? 7.98 -9.031 -5.973 1 93.69 24 ILE B O 1
ATOM 727 N N . THR B 1 25 ? 9.469 -10.68 -5.879 1 95.12 25 THR B N 1
ATOM 728 C CA . THR B 1 25 ? 9.094 -11.07 -4.52 1 95.12 25 THR B CA 1
ATOM 729 C C . THR B 1 25 ? 9.25 -9.891 -3.562 1 95.12 25 THR B C 1
ATOM 731 O O . THR B 1 25 ? 8.359 -9.625 -2.754 1 95.12 25 THR B O 1
ATOM 734 N N . GLU B 1 26 ? 10.359 -9.203 -3.68 1 96.25 26 GLU B N 1
ATOM 735 C CA . GLU B 1 26 ? 10.625 -8.062 -2.809 1 96.25 26 GLU B CA 1
ATOM 736 C C . GLU B 1 26 ? 9.633 -6.93 -3.061 1 96.25 26 GLU B C 1
ATOM 738 O O . GLU B 1 26 ? 9.133 -6.309 -2.115 1 96.25 26 GLU B O 1
ATOM 743 N N . ALA B 1 27 ? 9.328 -6.637 -4.262 1 97.06 27 ALA B N 1
ATOM 744 C CA . ALA B 1 27 ? 8.391 -5.578 -4.633 1 97.06 27 ALA B CA 1
ATOM 745 C C . ALA B 1 27 ? 6.996 -5.871 -4.094 1 97.06 27 ALA B C 1
ATOM 747 O O . ALA B 1 27 ? 6.332 -4.984 -3.555 1 97.06 27 ALA B O 1
ATOM 748 N N . LEU B 1 28 ? 6.582 -7.086 -4.219 1 96.62 28 LEU B N 1
ATOM 749 C CA . LEU B 1 28 ? 5.266 -7.496 -3.746 1 96.62 28 LEU B CA 1
ATOM 750 C C . LEU B 1 28 ? 5.184 -7.422 -2.225 1 96.62 28 LEU B C 1
ATOM 752 O O . LEU B 1 28 ? 4.176 -6.977 -1.673 1 96.62 28 LEU B O 1
ATOM 756 N N . LYS B 1 29 ? 6.246 -7.848 -1.621 1 96.75 29 LYS B N 1
ATOM 757 C CA . LYS B 1 29 ? 6.281 -7.805 -0.162 1 96.75 29 LYS B CA 1
ATOM 758 C C . LYS B 1 29 ? 6.172 -6.371 0.348 1 96.75 29 LYS B C 1
ATOM 760 O O . LYS B 1 29 ? 5.41 -6.094 1.277 1 96.75 29 LYS B O 1
ATOM 765 N N . VAL B 1 30 ? 6.926 -5.516 -0.286 1 97.25 30 VAL B N 1
ATOM 766 C CA . VAL B 1 30 ? 6.918 -4.109 0.111 1 97.25 30 VAL B CA 1
ATOM 767 C C . VAL B 1 30 ? 5.52 -3.529 -0.076 1 97.25 30 VAL B C 1
ATOM 769 O O . VAL B 1 30 ? 5.02 -2.805 0.789 1 97.25 30 VAL B O 1
ATOM 772 N N . ALA B 1 31 ? 4.922 -3.852 -1.171 1 98 31 ALA B N 1
ATOM 773 C CA . ALA B 1 31 ? 3.586 -3.35 -1.483 1 98 31 ALA B CA 1
ATOM 774 C C . ALA B 1 31 ? 2.559 -3.859 -0.476 1 98 31 ALA B C 1
ATOM 776 O O . ALA B 1 31 ? 1.727 -3.094 0.015 1 98 31 ALA B O 1
ATOM 777 N N . LEU B 1 32 ? 2.645 -5.078 -0.111 1 97.62 32 LEU B N 1
ATOM 778 C CA . LEU B 1 32 ? 1.709 -5.707 0.817 1 97.62 32 LEU B CA 1
ATOM 779 C C . LEU B 1 32 ? 1.865 -5.129 2.221 1 97.62 32 LEU B C 1
ATOM 781 O O . LEU B 1 32 ? 0.875 -4.773 2.863 1 97.62 32 LEU B O 1
ATOM 785 N N . VAL B 1 33 ? 3.107 -5.062 2.629 1 97.88 33 VAL B N 1
ATOM 786 C CA . VAL B 1 33 ? 3.387 -4.543 3.965 1 97.88 33 VAL B CA 1
ATOM 787 C C . VAL B 1 33 ? 2.908 -3.098 4.066 1 97.88 33 VAL B C 1
ATOM 789 O O . VAL B 1 33 ? 2.281 -2.713 5.059 1 97.88 33 VAL B O 1
ATOM 792 N N . SER B 1 34 ? 3.191 -2.312 3.051 1 97.75 34 SER B N 1
ATOM 793 C CA . SER B 1 34 ? 2.777 -0.913 3.016 1 97.75 34 SER B CA 1
ATOM 794 C C . SER B 1 34 ? 1.259 -0.784 3.059 1 97.75 34 SER B C 1
ATOM 796 O O . SER B 1 34 ? 0.724 0.072 3.766 1 97.75 34 SER B O 1
ATOM 798 N N . TYR B 1 35 ? 0.571 -1.587 2.271 1 97.75 35 TYR B N 1
ATOM 799 C CA . TYR B 1 35 ? -0.887 -1.585 2.211 1 97.75 35 TYR B CA 1
ATOM 800 C C . TYR B 1 35 ? -1.489 -1.945 3.564 1 97.75 35 TYR B C 1
ATOM 802 O O . TYR B 1 35 ? -2.402 -1.271 4.043 1 97.75 35 TYR B O 1
ATOM 810 N N . ILE B 1 36 ? -0.964 -2.965 4.18 1 97.5 36 ILE B N 1
ATOM 811 C CA . ILE B 1 36 ? -1.471 -3.426 5.469 1 97.5 36 ILE B CA 1
ATOM 812 C C . ILE B 1 36 ? -1.272 -2.336 6.52 1 97.5 36 ILE B C 1
ATOM 814 O O . ILE B 1 36 ? -2.186 -2.039 7.297 1 97.5 36 ILE B O 1
ATOM 818 N N . ARG B 1 37 ? -0.1 -1.768 6.531 1 96.5 37 ARG B N 1
ATOM 819 C CA . ARG B 1 37 ? 0.196 -0.69 7.469 1 96.5 37 ARG B CA 1
ATOM 820 C C . ARG B 1 37 ? -0.748 0.49 7.262 1 96.5 37 ARG B C 1
ATOM 822 O O . ARG B 1 37 ? -1.278 1.043 8.227 1 96.5 37 ARG B O 1
ATOM 829 N N . SER B 1 38 ? -0.942 0.898 6.043 1 95.81 38 SER B N 1
ATOM 830 C CA . SER B 1 38 ? -1.809 2.025 5.711 1 95.81 38 SER B CA 1
ATOM 831 C C . SER B 1 38 ? -3.244 1.77 6.156 1 95.81 38 SER B C 1
ATOM 833 O O . SER B 1 38 ? -3.91 2.672 6.668 1 95.81 38 SER B O 1
ATOM 835 N N . GLN B 1 39 ? -3.68 0.55 5.922 1 95.69 39 GLN B N 1
ATOM 836 C CA . GLN B 1 39 ? -5.047 0.205 6.301 1 95.69 39 GLN B CA 1
ATOM 837 C C . GLN B 1 39 ? -5.207 0.195 7.816 1 95.69 39 GLN B C 1
ATOM 839 O O . GLN B 1 39 ? -6.246 0.613 8.336 1 95.69 39 GLN B O 1
ATOM 844 N N . LYS B 1 40 ? -4.238 -0.287 8.523 1 93.94 40 LYS B N 1
ATOM 845 C CA . LYS B 1 40 ? -4.277 -0.31 9.984 1 93.94 40 LYS B CA 1
ATOM 846 C C . LYS B 1 40 ? -4.281 1.105 10.555 1 93.94 40 LYS B C 1
ATOM 848 O O . LYS B 1 40 ? -4.992 1.388 11.516 1 93.94 40 LYS B O 1
ATOM 853 N N . LEU B 1 41 ? -3.547 1.974 9.891 1 92.06 41 LEU B N 1
ATOM 854 C CA . LEU B 1 41 ? -3.514 3.369 10.312 1 92.06 41 LEU B CA 1
ATOM 855 C C . LEU B 1 41 ? -4.855 4.047 10.055 1 92.06 41 LEU B C 1
ATOM 857 O O . LEU B 1 41 ? -5.32 4.844 10.875 1 92.06 41 LEU B O 1
ATOM 861 N N . LYS B 1 42 ? -5.367 3.76 8.945 1 91.62 42 LYS B N 1
ATOM 862 C CA . LYS B 1 42 ? -6.672 4.309 8.594 1 91.62 42 LYS B CA 1
ATOM 863 C C . LYS B 1 42 ? -7.734 3.893 9.609 1 91.62 42 LYS B C 1
ATOM 865 O O . LYS B 1 42 ? -8.602 4.691 9.969 1 91.62 42 LYS B O 1
ATOM 870 N N . GLN B 1 43 ? -7.617 2.717 10.039 1 90.31 43 GLN B N 1
ATOM 871 C CA . GLN B 1 43 ? -8.578 2.195 11.008 1 90.31 43 GLN B CA 1
ATOM 872 C C . GLN B 1 43 ? -8.422 2.889 12.359 1 90.31 43 GLN B C 1
ATOM 874 O O . GLN B 1 43 ? -9.414 3.174 13.031 1 90.31 43 GLN B O 1
ATOM 879 N N . ILE B 1 44 ? -7.172 3.119 12.688 1 85.56 44 ILE B N 1
ATOM 880 C CA . ILE B 1 44 ? -6.879 3.818 13.93 1 85.56 44 ILE B CA 1
ATOM 881 C C . ILE B 1 44 ? -7.379 5.258 13.844 1 85.56 44 ILE B C 1
ATOM 883 O O . ILE B 1 44 ? -7.988 5.77 14.789 1 85.56 44 ILE B O 1
ATOM 887 N N . GLY B 1 45 ? -7.117 5.891 12.758 1 80.69 45 GLY B N 1
ATOM 888 C CA . GLY B 1 45 ? -7.574 7.258 12.555 1 80.69 45 GLY B CA 1
ATOM 889 C C . GLY B 1 45 ? -9.086 7.398 12.617 1 80.69 45 GLY B C 1
ATOM 890 O O . GLY B 1 45 ? -9.602 8.305 13.266 1 80.69 45 GLY B O 1
ATOM 891 N N . THR B 1 46 ? -9.742 6.516 12.07 1 82.88 46 THR B N 1
ATOM 892 C CA . THR B 1 46 ? -11.203 6.531 12.047 1 82.88 46 THR B CA 1
ATOM 893 C C . THR B 1 46 ? -11.766 6.312 13.453 1 82.88 46 THR B C 1
ATOM 895 O O . THR B 1 46 ? -12.773 6.914 13.82 1 82.88 46 THR B O 1
ATOM 898 N N . SER B 1 47 ? -11.086 5.535 14.188 1 80.25 47 SER B N 1
ATOM 899 C CA . SER B 1 47 ? -11.5 5.266 15.562 1 80.25 47 SER B CA 1
ATOM 900 C C . SER B 1 47 ? -11.273 6.473 16.453 1 80.25 47 SER B C 1
ATOM 902 O O . SER B 1 47 ? -12.102 6.789 17.312 1 80.25 47 SER B O 1
ATOM 904 N N . ILE B 1 48 ? -10.125 7.035 16.266 1 74 48 ILE B N 1
ATOM 905 C CA . ILE B 1 48 ? -9.766 8.211 17.062 1 74 48 ILE B CA 1
ATOM 906 C C . ILE B 1 48 ? -10.672 9.383 16.688 1 74 48 ILE B C 1
ATOM 908 O O . ILE B 1 48 ? -11.133 10.117 17.562 1 74 48 ILE B O 1
ATOM 912 N N . MET B 1 49 ? -10.867 9.516 15.43 1 70.31 49 MET B N 1
ATOM 913 C CA . MET B 1 49 ? -11.734 10.594 14.953 1 70.31 49 MET B CA 1
ATOM 914 C C . MET B 1 49 ? -13.172 10.383 15.438 1 70.31 49 MET B C 1
ATOM 916 O O . MET B 1 49 ? -13.891 11.352 15.688 1 70.31 49 MET B O 1
ATOM 920 N N . SER B 1 50 ? -13.422 9.188 15.445 1 66.38 50 SER B N 1
ATOM 921 C CA . SER B 1 50 ? -14.766 8.867 15.906 1 66.38 50 SER B CA 1
ATOM 922 C C . SER B 1 50 ? -14.891 9.039 17.422 1 66.38 50 SER B C 1
ATOM 924 O O . SER B 1 50 ? -15.992 9.25 17.938 1 66.38 50 SER B O 1
ATOM 926 N N . GLU B 1 51 ? -13.82 8.852 18.016 1 62.97 51 GLU B N 1
ATOM 927 C CA . GLU B 1 51 ? -13.867 9.031 19.453 1 62.97 51 GLU B CA 1
ATOM 928 C C . GLU B 1 51 ? -13.297 10.391 19.859 1 62.97 51 GLU B C 1
ATOM 930 O O . GLU B 1 51 ? -12.406 10.469 20.719 1 62.97 51 GLU B O 1
ATOM 935 N N . PRO B 1 52 ? -13.281 11.312 18.938 1 59.28 52 PRO B N 1
ATOM 936 C CA . PRO B 1 52 ? -12.766 12.633 19.297 1 59.28 52 PRO B CA 1
ATOM 937 C C . PRO B 1 52 ? -13.281 13.133 20.641 1 59.28 52 PRO B C 1
ATOM 939 O O . PRO B 1 52 ? -12.547 13.773 21.391 1 59.28 52 PRO B O 1
ATOM 942 N N . LEU B 1 53 ? -14.414 12.805 20.875 1 58.69 53 LEU B N 1
ATOM 943 C CA . LEU B 1 53 ? -15.125 13.281 22.062 1 58.69 53 LEU B CA 1
ATOM 944 C C . LEU B 1 53 ? -14.461 12.766 23.328 1 58.69 53 LEU B C 1
ATOM 946 O O . LEU B 1 53 ? -14.328 13.5 24.312 1 58.69 53 LEU B O 1
ATOM 950 N N . GLU B 1 54 ? -14.102 11.531 23.266 1 56.78 54 GLU B N 1
ATOM 951 C CA . GLU B 1 54 ? -13.531 10.953 24.484 1 56.78 54 GLU B CA 1
ATOM 952 C C . GLU B 1 54 ? -12.156 11.547 24.797 1 56.78 54 GLU B C 1
ATOM 954 O O . GLU B 1 54 ? -11.828 11.797 25.953 1 56.78 54 GLU B O 1
ATOM 959 N N . PHE B 1 55 ? -11.469 11.766 23.672 1 60.53 55 PHE B N 1
ATOM 960 C CA . PHE B 1 55 ? -10.164 12.383 23.875 1 60.53 55 PHE B CA 1
ATOM 961 C C . PHE B 1 55 ? -10.312 13.805 24.422 1 60.53 55 PHE B C 1
ATOM 963 O O . PHE B 1 55 ? -9.57 14.227 25.297 1 60.53 55 PHE B O 1
ATOM 970 N N . LYS B 1 56 ? -11.281 14.414 23.875 1 60.81 56 LYS B N 1
ATOM 971 C CA . LYS B 1 56 ? -11.594 15.758 24.359 1 60.81 56 LYS B CA 1
ATOM 972 C C . LYS B 1 56 ? -12.055 15.719 25.812 1 60.81 56 LYS B C 1
ATOM 974 O O . LYS B 1 56 ? -11.656 16.562 26.609 1 60.81 56 LYS B O 1
ATOM 979 N N . TYR B 1 57 ? -12.758 14.781 26.078 1 60.38 57 TYR B N 1
ATOM 980 C CA . TYR B 1 57 ? -13.266 14.672 27.438 1 60.38 57 TYR B CA 1
ATOM 981 C C . TYR B 1 57 ? -12.141 14.359 28.422 1 60.38 57 TYR B C 1
ATOM 983 O O . TYR B 1 57 ? -12.078 14.938 29.516 1 60.38 57 TYR B O 1
ATOM 991 N N . SER B 1 58 ? -11.266 13.578 27.938 1 63.59 58 SER B N 1
ATOM 992 C CA . SER B 1 58 ? -10.156 13.211 28.812 1 63.59 58 SER B CA 1
ATOM 993 C C . SER B 1 58 ? -9.188 14.375 28.984 1 63.59 58 SER B C 1
ATOM 995 O O . SER B 1 58 ? -8.719 14.633 30.094 1 63.59 58 SER B O 1
ATOM 997 N N . ALA B 1 59 ? -8.961 15.062 27.875 1 66.81 59 ALA B N 1
ATOM 998 C CA . ALA B 1 59 ? -8.109 16.25 27.938 1 66.81 59 ALA B CA 1
ATOM 999 C C . ALA B 1 59 ? -8.742 17.328 28.812 1 66.81 59 ALA B C 1
ATOM 1001 O O . ALA B 1 59 ? -8.055 17.984 29.594 1 66.81 59 ALA B O 1
ATOM 1002 N N . GLN B 1 60 ? -9.969 17.469 28.703 1 64.81 60 GLN B N 1
ATOM 1003 C CA . GLN B 1 60 ? -10.711 18.422 29.516 1 64.81 60 GLN B CA 1
ATOM 1004 C C . GLN B 1 60 ? -10.695 18 30.984 1 64.81 60 GLN B C 1
ATOM 1006 O O . GLN B 1 60 ? -10.523 18.844 31.875 1 64.81 60 GLN B O 1
ATOM 1011 N N . GLU B 1 61 ? -10.797 16.797 31.188 1 64.94 61 GLU B N 1
ATOM 1012 C CA . GLU B 1 61 ? -10.766 16.297 32.562 1 64.94 61 GLU B CA 1
ATOM 1013 C C . GLU B 1 61 ? -9.391 16.5 33.188 1 64.94 61 GLU B C 1
ATOM 1015 O O . GLU B 1 61 ? -9.2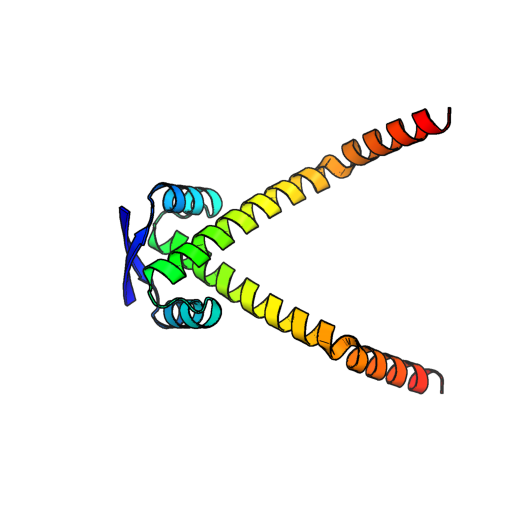89 16.875 34.375 1 64.94 61 GLU B O 1
ATOM 1020 N N . LEU B 1 62 ? -8.445 16.328 32.375 1 65.25 62 LEU B N 1
ATOM 1021 C CA . LEU B 1 62 ? -7.086 16.531 32.844 1 65.25 62 LEU B CA 1
ATOM 1022 C C . LEU B 1 62 ? -6.805 18.016 33.094 1 65.25 62 LEU B C 1
ATOM 1024 O O . LEU B 1 62 ? -6.164 18.391 34.062 1 65.25 62 LEU B O 1
ATOM 1028 N N . ARG B 1 63 ? -7.309 18.828 32.219 1 75.25 63 ARG B N 1
ATOM 1029 C CA . ARG B 1 63 ? -7.18 20.281 32.344 1 75.25 63 ARG B CA 1
ATOM 1030 C C . ARG B 1 63 ? -7.938 20.766 33.594 1 75.25 63 ARG B C 1
ATOM 1032 O O . ARG B 1 63 ? -7.438 21.609 34.344 1 75.25 63 ARG B O 1
ATOM 1039 N N . ASP B 1 64 ? -9.047 20.281 33.844 1 73.75 64 ASP B N 1
ATOM 1040 C CA . ASP B 1 64 ? -9.859 20.672 35 1 73.75 64 ASP B CA 1
ATOM 1041 C C . ASP B 1 64 ? -9.203 20.234 36.312 1 73.75 64 ASP B C 1
ATOM 1043 O O . ASP B 1 64 ? -9.312 20.922 37.312 1 73.75 64 ASP B O 1
ATOM 1047 N N . LEU B 1 65 ? -8.539 19.172 36.219 1 69.19 65 LEU B N 1
ATOM 1048 C CA . LEU B 1 65 ? -7.832 18.672 37.406 1 69.19 65 LEU B CA 1
ATOM 1049 C C . LEU B 1 65 ? -6.617 19.531 37.719 1 69.19 65 LEU B C 1
ATOM 1051 O O . LEU B 1 65 ? -6.312 19.781 38.875 1 69.19 65 LEU B O 1
ATOM 1055 N N . ASN B 1 66 ? -6 20 36.688 1 69.44 66 ASN B N 1
ATOM 1056 C CA . ASN B 1 66 ? -4.824 20.844 36.875 1 69.44 66 ASN B CA 1
ATOM 1057 C C . ASN B 1 66 ? -5.207 22.266 37.25 1 69.44 66 ASN B C 1
ATOM 1059 O O . ASN B 1 66 ? -4.383 23.016 37.781 1 69.44 66 ASN B O 1
ATOM 1063 N N . ARG B 1 67 ? -6.352 22.64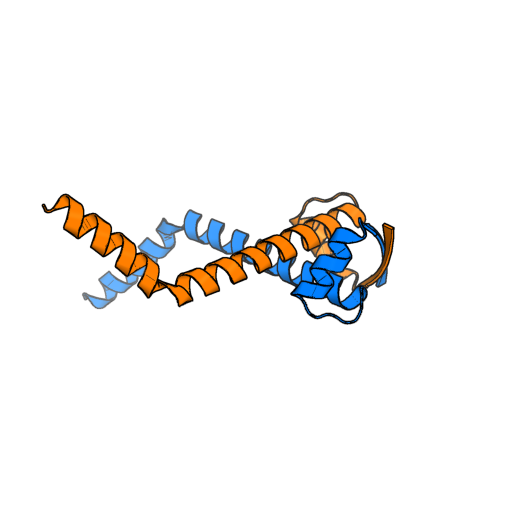1 36.938 1 69.44 67 ARG B N 1
ATOM 1064 C CA . ARG B 1 67 ? -6.836 23.953 37.312 1 69.44 67 ARG B CA 1
ATOM 1065 C C . ARG B 1 67 ? -7.219 23.984 38.781 1 69.44 67 ARG B C 1
ATOM 1067 O O . ARG B 1 67 ? -7.23 25.047 39.406 1 69.44 67 ARG B O 1
ATOM 1074 N N . ARG B 1 68 ? -7.387 22.797 39.25 1 54.44 68 ARG B N 1
ATOM 1075 C CA . ARG B 1 68 ? -7.535 22.844 40.719 1 54.44 68 ARG B CA 1
ATOM 1076 C C . ARG B 1 68 ? -6.18 22.891 41.406 1 54.44 68 ARG B C 1
ATOM 1078 O O . ARG B 1 68 ? -5.203 22.328 40.906 1 54.44 68 ARG B O 1
#

Nearest PDB structures (foldseek):
  6a7v-assembly1_H  TM=7.797E-01  e=2.365E+00  Mycobacterium tuberculosis H37Rv
  6a7v-assembly1_H  TM=7.805E-01  e=2.365E+00  Mycobacterium tuberculosis H37Rv

Secondary structure (DSSP, 8-state):
-EEEEE--HHHHHHHHHHHT-SSHHHHHHHHHHHHHHHHHHHHHHHHHHHSHHHHHHHHHHHHHHHH-/-EEEEE--HHHHHHH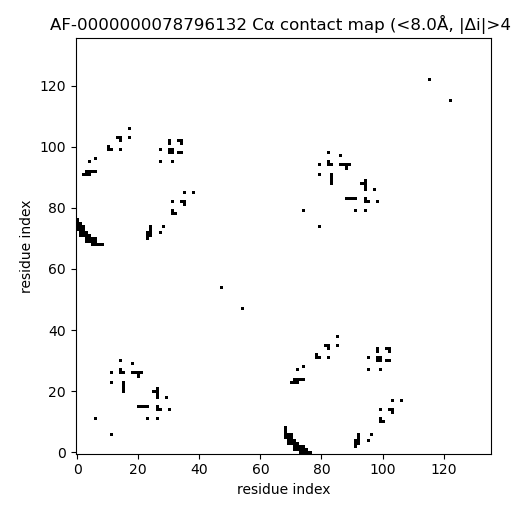HHHHT-SSHHHHHHHHHHHHHHHHHHHHHHHHHHHSHHHHHHHHHHHHHHHH-